Protein AF-A0A8D0GGR4-F1 (afdb_monomer_lite)

Secondary structure (DSSP, 8-state):
-------------S-HHHHEEEEEEEEEETTEEEEEEEETTT--EEEEEEE----------

InterPro domains:
  IPR000719 Protein kinase domain [PS50011] (20-61)
  IPR011009 Protein kinase-like domain superfamily [SSF56112] (14-54)
  IPR017441 Protein kinase, ATP binding site [PS00107] (26-49)
  IPR050629 STE20/SPS1-related Proline-Alanine-rich Kinase [PTHR48012] (10-58)

pLDDT: mean 83.35, std 17.3, range [47.72, 98.25]

Structure (mmCIF, N/CA/C/O backbone):
data_AF-A0A8D0GGR4-F1
#
_entry.id   AF-A0A8D0GGR4-F1
#
loop_
_atom_site.group_PDB
_atom_site.id
_atom_site.type_symbol
_atom_site.label_atom_id
_atom_site.label_alt_id
_atom_site.label_comp_id
_atom_site.label_asym_id
_atom_site.label_entity_id
_atom_site.label_seq_id
_atom_site.pdbx_PDB_ins_code
_atom_site.Cartn_x
_atom_site.Cartn_y
_atom_site.Cartn_z
_atom_site.occupancy
_atom_site.B_iso_or_equiv
_atom_site.auth_seq_id
_atom_site.auth_comp_id
_atom_site.auth_asym_id
_atom_site.auth_atom_id
_atom_site.pdbx_PDB_model_num
ATOM 1 N N . MET A 1 1 ? -28.809 12.963 -26.509 1.00 56.62 1 MET A N 1
ATOM 2 C CA . MET A 1 1 ? -28.747 12.289 -25.193 1.00 56.62 1 MET A CA 1
ATOM 3 C C . MET A 1 1 ? -27.539 11.383 -25.254 1.00 56.62 1 MET A C 1
ATOM 5 O O . MET A 1 1 ? -27.683 10.219 -25.584 1.00 56.62 1 MET A O 1
ATOM 9 N N . ASP A 1 2 ? -26.342 11.928 -25.042 1.00 55.31 2 ASP A N 1
ATOM 10 C CA . ASP A 1 2 ? -25.106 11.248 -25.439 1.00 55.31 2 ASP A CA 1
ATOM 11 C C . ASP A 1 2 ? -23.978 11.718 -24.509 1.00 55.31 2 ASP A C 1
ATOM 13 O O . ASP A 1 2 ? -23.643 12.898 -24.529 1.00 55.31 2 ASP A O 1
ATOM 17 N N . ALA A 1 3 ? -23.469 10.820 -23.653 1.00 47.72 3 ALA A N 1
ATOM 18 C CA . ALA A 1 3 ? -22.111 10.809 -23.069 1.00 47.72 3 ALA A CA 1
ATOM 19 C C . ALA A 1 3 ? -22.001 9.776 -21.922 1.00 47.72 3 ALA A C 1
ATOM 21 O O . ALA A 1 3 ? -21.501 10.066 -20.839 1.00 47.72 3 ALA A O 1
ATOM 22 N N . GLN A 1 4 ? -22.466 8.545 -22.137 1.00 65.50 4 GLN A N 1
ATOM 23 C CA . GLN A 1 4 ? -21.985 7.405 -21.353 1.00 65.50 4 GLN A CA 1
ATOM 24 C C . GLN A 1 4 ? -20.874 6.760 -22.178 1.00 65.50 4 GLN A C 1
ATOM 26 O O . GLN A 1 4 ? -21.143 6.294 -23.281 1.00 65.50 4 GLN A O 1
ATOM 31 N N . GLY A 1 5 ? -19.621 6.776 -21.713 1.00 50.69 5 GLY A N 1
ATOM 32 C CA . GLY A 1 5 ? -18.568 6.133 -22.509 1.00 50.69 5 GLY A CA 1
ATOM 33 C C . GLY A 1 5 ? -17.112 6.303 -22.106 1.00 50.69 5 GLY A C 1
ATOM 34 O O . GLY A 1 5 ? -16.254 5.819 -22.830 1.00 50.69 5 GLY A O 1
ATOM 35 N N . ARG A 1 6 ? -16.796 6.942 -20.980 1.00 52.88 6 ARG A N 1
ATOM 36 C CA . ARG A 1 6 ? -15.482 6.824 -20.334 1.00 52.88 6 ARG A CA 1
ATOM 37 C C . ARG A 1 6 ? -15.725 6.885 -18.839 1.00 52.88 6 ARG A C 1
ATOM 39 O O . ARG A 1 6 ? -15.589 7.935 -18.223 1.00 52.88 6 ARG A O 1
ATOM 46 N N . ALA A 1 7 ? -16.133 5.755 -18.264 1.00 53.91 7 ALA A N 1
ATOM 47 C CA . ALA A 1 7 ? -15.824 5.531 -16.866 1.00 53.91 7 ALA A CA 1
ATOM 48 C C . ALA A 1 7 ? -14.299 5.623 -16.800 1.00 53.91 7 ALA A C 1
ATOM 50 O O . ALA A 1 7 ? -13.599 4.704 -17.224 1.00 53.91 7 ALA A O 1
ATOM 51 N N . ALA A 1 8 ? -13.778 6.778 -16.379 1.00 57.62 8 ALA A N 1
ATOM 52 C CA . ALA A 1 8 ? -12.504 6.777 -15.698 1.00 57.62 8 ALA A CA 1
ATOM 53 C C . ALA A 1 8 ? -12.645 5.630 -14.700 1.00 57.62 8 ALA A C 1
ATOM 55 O O . ALA A 1 8 ? -13.568 5.645 -13.886 1.00 57.62 8 ALA A O 1
ATOM 56 N N . LEU A 1 9 ? -11.862 4.566 -14.895 1.00 61.91 9 LEU A N 1
ATOM 57 C CA . LEU A 1 9 ? -11.739 3.491 -13.918 1.00 61.91 9 LEU A CA 1
ATOM 58 C C . LEU A 1 9 ? -11.691 4.193 -12.558 1.00 61.91 9 LEU A C 1
ATOM 60 O O . LEU A 1 9 ? -10.990 5.201 -12.475 1.00 61.91 9 LEU A O 1
ATOM 64 N N . ASP A 1 10 ? -12.491 3.759 -11.582 1.00 77.31 10 ASP A N 1
ATOM 65 C CA . ASP A 1 10 ? -12.630 4.403 -10.266 1.00 77.31 10 ASP A CA 1
ATOM 66 C C . ASP A 1 10 ? -11.281 4.350 -9.520 1.00 77.31 10 ASP A C 1
ATOM 68 O O . ASP A 1 10 ? -11.020 3.519 -8.655 1.00 77.31 10 ASP A O 1
ATOM 72 N N . ILE A 1 11 ? -10.343 5.169 -9.984 1.00 82.31 11 ILE A N 1
ATOM 73 C CA . ILE A 1 11 ? -8.952 5.233 -9.585 1.00 82.31 11 ILE A CA 1
ATOM 74 C C . ILE A 1 11 ? -8.885 6.441 -8.676 1.00 82.31 11 ILE A C 1
ATOM 76 O O . ILE A 1 11 ? -8.918 7.592 -9.116 1.00 82.31 11 ILE A O 1
ATOM 80 N N . SER A 1 12 ? -8.789 6.165 -7.383 1.00 86.25 12 SER A N 1
ATOM 81 C CA . SER A 1 12 ? -8.502 7.196 -6.399 1.00 86.25 12 SER A CA 1
ATOM 82 C C . SER A 1 12 ? -7.094 7.752 -6.630 1.00 86.25 12 SER A C 1
ATOM 84 O O . SER A 1 12 ? -6.123 7.000 -6.674 1.00 86.25 12 SER A O 1
ATOM 86 N N . THR A 1 13 ? -6.978 9.077 -6.729 1.00 86.88 13 THR A N 1
ATOM 87 C CA . THR A 1 13 ? -5.696 9.805 -6.780 1.00 86.88 13 THR A CA 1
ATOM 88 C C . THR A 1 13 ? -5.151 10.155 -5.392 1.00 86.88 13 THR A C 1
ATOM 90 O O . THR A 1 13 ? -4.077 10.745 -5.285 1.00 86.88 13 THR A O 1
ATOM 93 N N . ARG A 1 14 ? -5.881 9.805 -4.321 1.00 89.19 14 ARG A N 1
ATOM 94 C CA . ARG A 1 14 ? -5.429 9.978 -2.931 1.00 89.19 14 ARG A CA 1
ATOM 95 C C . ARG A 1 14 ? -4.237 9.076 -2.635 1.00 89.19 14 ARG A C 1
ATOM 97 O O . ARG A 1 14 ? -4.130 7.985 -3.197 1.00 89.19 14 ARG A O 1
ATOM 104 N N . ASN A 1 15 ? -3.367 9.509 -1.725 1.00 88.00 15 ASN A N 1
ATOM 105 C CA . ASN A 1 15 ? -2.225 8.704 -1.323 1.00 88.00 15 ASN A CA 1
ATOM 106 C C . ASN A 1 15 ? -2.710 7.489 -0.506 1.00 88.00 15 ASN A C 1
ATOM 108 O O . ASN A 1 15 ? -3.207 7.672 0.605 1.00 88.00 15 ASN A O 1
ATOM 112 N N . PRO A 1 16 ? -2.532 6.242 -0.981 1.00 89.94 16 PRO A N 1
ATOM 113 C CA . PRO A 1 16 ? -3.010 5.058 -0.267 1.00 89.94 16 PRO A CA 1
ATOM 114 C C . PRO A 1 16 ? -2.346 4.867 1.107 1.00 89.94 16 PRO A C 1
ATOM 116 O O . PRO A 1 16 ? -2.879 4.141 1.939 1.00 89.94 16 PRO A O 1
ATOM 119 N N . GLN A 1 17 ? -1.213 5.522 1.385 1.00 91.31 17 GLN A N 1
ATOM 120 C CA . GLN A 1 17 ? -0.597 5.506 2.718 1.00 91.31 17 GLN A CA 1
ATOM 121 C C . GLN A 1 17 ? -1.408 6.281 3.770 1.00 91.31 17 GLN A C 1
ATOM 123 O O . GLN A 1 17 ? -1.201 6.090 4.970 1.00 91.31 17 GLN A O 1
ATOM 128 N N . GLU A 1 18 ? -2.329 7.155 3.357 1.00 94.31 18 GLU A N 1
ATOM 129 C CA . GLU A 1 18 ? -3.233 7.852 4.278 1.00 94.31 18 GLU A CA 1
ATOM 130 C C . GLU A 1 18 ? -4.335 6.922 4.793 1.00 94.31 18 GLU A C 1
ATOM 132 O O . GLU A 1 18 ? -4.679 6.992 5.970 1.00 94.31 18 GLU A O 1
ATOM 137 N N . ASP A 1 19 ? -4.826 6.009 3.950 1.00 95.31 19 ASP A N 1
ATOM 138 C CA . ASP A 1 19 ? -5.893 5.062 4.294 1.00 95.31 19 ASP A CA 1
ATOM 139 C C . ASP A 1 19 ? -5.355 3.713 4.817 1.00 95.31 19 ASP A C 1
ATOM 141 O O . ASP A 1 19 ? -6.069 2.996 5.522 1.00 95.31 19 ASP A O 1
ATOM 145 N N . PHE A 1 20 ? -4.107 3.349 4.501 1.00 97.06 20 PHE A N 1
ATOM 146 C CA . PHE A 1 20 ? -3.540 2.038 4.829 1.00 97.06 20 PHE A CA 1
ATOM 147 C C . PHE A 1 20 ? -2.167 2.116 5.503 1.00 97.06 20 PHE A C 1
ATOM 149 O O . PHE A 1 20 ? -1.296 2.886 5.102 1.00 97.06 20 PHE A O 1
ATOM 156 N N . ASP A 1 21 ? -1.944 1.237 6.481 1.00 97.31 21 ASP A N 1
ATOM 157 C CA . ASP A 1 21 ? -0.625 0.954 7.051 1.00 97.31 21 ASP A CA 1
ATOM 158 C C . ASP A 1 21 ? -0.024 -0.296 6.406 1.00 97.31 21 ASP A C 1
ATOM 160 O O . ASP A 1 21 ? -0.586 -1.390 6.509 1.00 97.31 21 ASP A O 1
ATOM 164 N N . LEU A 1 22 ? 1.134 -0.156 5.757 1.00 96.44 22 LEU A N 1
ATOM 165 C CA . LEU A 1 22 ? 1.896 -1.291 5.232 1.00 96.44 22 LEU A CA 1
ATOM 166 C C . LEU A 1 22 ? 2.573 -2.029 6.394 1.00 96.44 22 LEU A C 1
ATOM 168 O O . LEU A 1 22 ? 3.330 -1.435 7.154 1.00 96.44 22 LEU A O 1
ATOM 172 N N . LEU A 1 23 ? 2.311 -3.330 6.526 1.00 97.12 23 LEU A N 1
ATOM 173 C CA . LEU A 1 23 ? 2.766 -4.131 7.665 1.00 97.12 23 LEU A CA 1
ATOM 174 C C . LEU A 1 23 ? 3.977 -5.001 7.326 1.00 97.12 23 LEU A C 1
ATOM 176 O O . LEU A 1 23 ? 5.009 -4.929 7.980 1.00 97.12 23 LEU A O 1
ATOM 180 N N . GLN A 1 24 ? 3.836 -5.878 6.332 1.00 96.81 24 GLN A N 1
ATOM 181 C CA . GLN A 1 24 ? 4.887 -6.823 5.947 1.00 96.81 24 GLN A CA 1
ATOM 182 C C . GLN A 1 24 ? 4.910 -7.000 4.435 1.00 96.81 24 GLN A C 1
ATOM 184 O O . GLN A 1 24 ? 3.859 -7.056 3.794 1.00 96.81 24 GLN A O 1
ATOM 189 N N . ARG A 1 25 ? 6.110 -7.124 3.869 1.00 96.56 25 ARG A N 1
ATOM 190 C CA . ARG A 1 25 ? 6.293 -7.510 2.471 1.00 96.56 25 ARG A CA 1
ATOM 191 C C . ARG A 1 25 ? 5.950 -8.989 2.318 1.00 96.56 25 ARG A C 1
ATOM 193 O O . ARG A 1 25 ? 6.549 -9.830 2.979 1.00 96.56 25 ARG A O 1
ATOM 200 N N . VAL A 1 26 ? 4.991 -9.287 1.449 1.00 96.88 26 VAL A N 1
ATOM 201 C CA . VAL A 1 26 ? 4.515 -10.651 1.169 1.00 96.88 26 VAL A CA 1
ATOM 202 C C . VAL A 1 26 ? 5.278 -11.257 -0.008 1.00 96.88 26 VAL A C 1
ATOM 204 O O . VAL A 1 26 ? 5.566 -12.448 -0.009 1.00 96.88 26 VAL A O 1
ATOM 207 N N . GLY A 1 27 ? 5.646 -10.445 -1.001 1.00 96.44 27 GLY A N 1
ATOM 208 C CA . GLY A 1 27 ? 6.398 -10.912 -2.164 1.00 96.44 27 GLY A CA 1
ATOM 209 C C . GLY A 1 27 ? 6.698 -9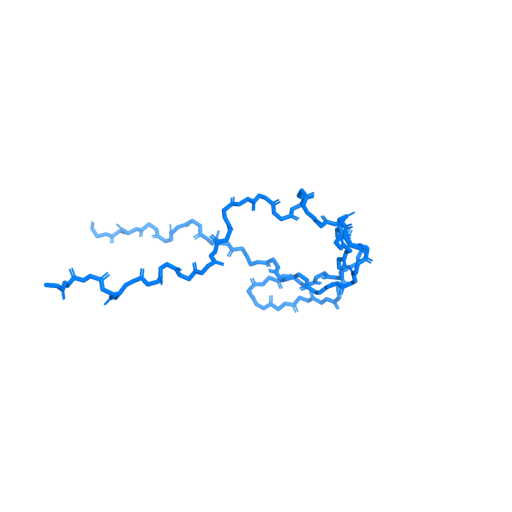.798 -3.159 1.00 96.44 27 GLY A C 1
ATOM 210 O O . GLY A 1 27 ? 6.264 -8.661 -2.987 1.00 96.44 27 GLY A O 1
ATOM 211 N N . GLY A 1 28 ? 7.444 -10.127 -4.210 1.00 95.88 28 GLY A N 1
ATOM 212 C CA . GLY A 1 28 ? 7.741 -9.219 -5.315 1.00 95.88 28 GLY A CA 1
ATOM 213 C C . GLY A 1 28 ? 7.665 -9.943 -6.655 1.00 95.88 28 GLY A C 1
ATOM 214 O O . GLY A 1 28 ? 7.874 -11.153 -6.720 1.00 95.88 28 GLY A O 1
ATOM 215 N N . GLY A 1 29 ? 7.354 -9.197 -7.709 1.00 90.81 29 GLY A N 1
ATOM 216 C CA . GLY A 1 29 ? 7.390 -9.657 -9.097 1.00 90.81 29 GLY A CA 1
ATOM 217 C C . GLY A 1 29 ? 7.951 -8.572 -10.013 1.00 90.81 29 GLY A C 1
ATOM 218 O O . GLY A 1 29 ? 8.316 -7.495 -9.546 1.00 90.81 29 GLY A O 1
ATOM 219 N N . THR A 1 30 ? 7.983 -8.830 -11.321 1.00 89.69 30 THR A N 1
ATOM 220 C CA . THR A 1 30 ? 8.595 -7.938 -12.327 1.00 89.69 30 THR A CA 1
ATOM 221 C C . THR A 1 30 ? 8.103 -6.492 -12.241 1.00 89.69 30 THR A C 1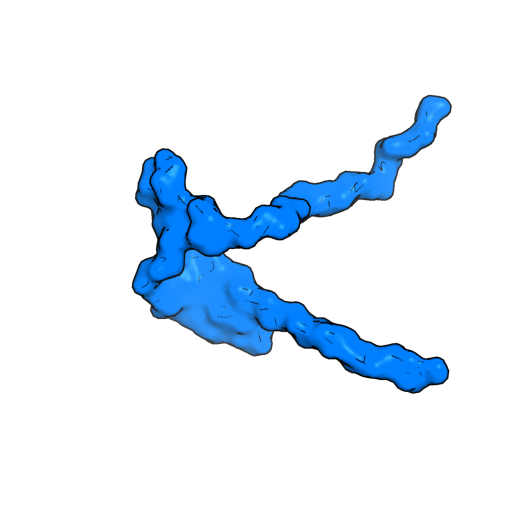
ATOM 223 O O . THR A 1 30 ? 8.879 -5.562 -12.406 1.00 89.69 30 THR A O 1
ATOM 226 N N . TYR A 1 31 ? 6.822 -6.305 -11.923 1.00 88.88 31 TYR A N 1
ATOM 227 C CA . TYR A 1 31 ? 6.168 -4.994 -11.918 1.00 88.88 31 TYR A CA 1
ATOM 228 C C . TYR A 1 31 ? 6.086 -4.334 -10.538 1.00 88.88 31 TYR A C 1
ATOM 230 O O . TYR A 1 31 ? 5.492 -3.267 -10.417 1.00 88.88 31 TYR A O 1
ATOM 238 N N . GLY A 1 32 ? 6.632 -4.953 -9.487 1.00 93.50 32 GLY A N 1
ATOM 239 C CA . GLY A 1 32 ? 6.674 -4.340 -8.160 1.00 93.50 32 GLY A CA 1
ATOM 240 C C . GLY A 1 32 ? 6.401 -5.290 -7.003 1.00 93.50 32 GLY A C 1
ATOM 241 O O . GLY A 1 32 ? 6.584 -6.505 -7.101 1.00 93.50 32 GLY A O 1
ATOM 242 N N . GLU A 1 33 ? 5.985 -4.718 -5.877 1.00 95.94 33 GLU A N 1
ATOM 243 C CA . GLU A 1 33 ? 6.021 -5.373 -4.568 1.00 95.94 33 GLU A CA 1
ATOM 244 C C . GLU A 1 33 ? 4.629 -5.472 -3.949 1.00 95.94 33 GLU A C 1
ATOM 246 O O . GLU A 1 33 ? 3.808 -4.566 -4.081 1.00 95.94 33 GLU A O 1
ATOM 251 N N . VAL A 1 34 ? 4.358 -6.589 -3.274 1.00 97.06 34 VAL A N 1
ATOM 252 C CA . VAL A 1 34 ? 3.089 -6.850 -2.592 1.00 97.06 34 VAL A CA 1
ATOM 253 C C . VAL A 1 34 ? 3.308 -6.824 -1.090 1.00 97.06 34 VAL A C 1
ATOM 255 O O . VAL A 1 34 ? 4.171 -7.528 -0.561 1.00 97.06 34 VAL A O 1
ATOM 258 N N . TYR A 1 35 ? 2.479 -6.051 -0.399 1.00 97.75 35 TYR A N 1
ATOM 259 C CA . TYR A 1 35 ? 2.497 -5.899 1.047 1.00 97.75 35 TYR A CA 1
ATOM 260 C C . TYR A 1 35 ? 1.163 -6.317 1.644 1.00 97.75 35 TYR A C 1
ATOM 262 O O . TYR A 1 35 ? 0.100 -6.025 1.100 1.00 97.75 35 TYR A O 1
ATOM 270 N N . LYS A 1 36 ? 1.217 -6.948 2.813 1.00 97.81 36 LYS A N 1
ATOM 271 C CA . LYS A 1 36 ? 0.075 -7.012 3.717 1.00 97.81 36 LYS A CA 1
ATOM 272 C C . LYS A 1 36 ? -0.084 -5.630 4.326 1.00 97.81 36 LYS A C 1
ATOM 274 O O . LYS A 1 36 ? 0.877 -5.096 4.880 1.00 97.81 36 LYS A O 1
ATOM 279 N N . ALA A 1 37 ? -1.285 -5.091 4.261 1.00 98.19 37 ALA A N 1
ATOM 280 C CA . ALA A 1 37 ? -1.626 -3.797 4.810 1.00 98.19 37 ALA A CA 1
ATOM 281 C C . ALA A 1 37 ? -2.839 -3.906 5.731 1.00 98.19 37 ALA A C 1
ATOM 283 O O . ALA A 1 37 ? -3.595 -4.880 5.668 1.00 98.19 37 ALA A O 1
ATOM 284 N N . ARG A 1 38 ? -3.016 -2.904 6.584 1.00 98.12 38 ARG A N 1
ATOM 285 C CA . ARG A 1 38 ? -4.217 -2.721 7.394 1.00 98.12 38 ARG A CA 1
ATOM 286 C C . ARG A 1 38 ? -4.901 -1.428 6.988 1.00 98.12 38 ARG A C 1
ATOM 288 O O . ARG A 1 38 ? -4.240 -0.399 6.920 1.00 98.12 38 ARG A O 1
ATOM 295 N N . ASN A 1 39 ? -6.203 -1.476 6.737 1.00 97.31 39 ASN A N 1
ATOM 296 C CA . ASN A 1 39 ? -7.005 -0.272 6.564 1.00 97.31 39 ASN A CA 1
ATOM 297 C C . ASN A 1 39 ? -7.108 0.462 7.911 1.00 97.31 39 ASN A C 1
ATOM 299 O O . ASN A 1 39 ? -7.494 -0.141 8.913 1.00 97.31 39 ASN A O 1
ATOM 303 N N . LYS A 1 40 ? -6.760 1.747 7.945 1.00 96.06 40 LYS A N 1
ATOM 304 C CA . LYS A 1 40 ? -6.754 2.570 9.165 1.00 96.06 40 LYS A CA 1
ATOM 305 C C . LYS A 1 40 ? -8.155 2.871 9.690 1.00 96.06 40 LYS A C 1
ATOM 307 O O . LYS A 1 40 ? -8.329 3.002 10.896 1.00 96.06 40 LYS A O 1
ATOM 312 N N . GLY A 1 41 ? -9.139 2.974 8.798 1.00 96.50 41 GLY A N 1
ATOM 313 C CA . GLY A 1 41 ? -10.527 3.258 9.152 1.00 96.50 41 GLY A CA 1
ATOM 3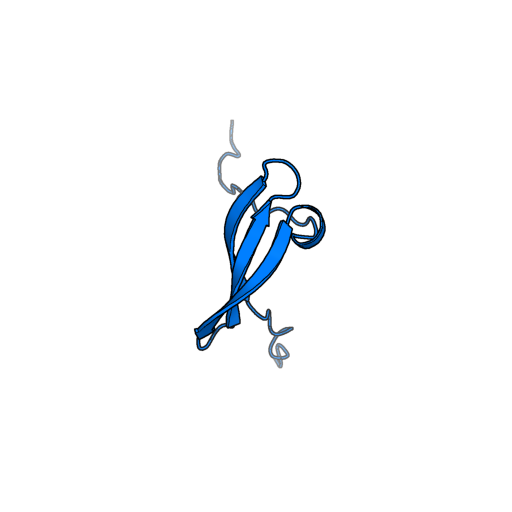14 C C . GLY A 1 41 ? -11.286 2.026 9.642 1.00 96.50 41 GLY A C 1
ATOM 315 O O . GLY A 1 41 ? -12.018 2.117 10.623 1.00 96.50 41 GLY A O 1
ATOM 316 N N . THR A 1 42 ? -11.109 0.875 8.985 1.00 97.00 42 THR A N 1
ATOM 317 C CA . THR A 1 42 ? -11.875 -0.346 9.311 1.00 97.00 42 THR A CA 1
ATOM 318 C C . THR A 1 42 ? -11.100 -1.365 10.146 1.00 97.00 42 THR A C 1
ATOM 320 O O . THR A 1 42 ? -11.702 -2.187 10.829 1.00 97.00 42 THR A O 1
ATOM 323 N N . GLY A 1 43 ? -9.765 -1.330 10.117 1.00 96.38 43 GLY A N 1
ATOM 324 C CA . GLY A 1 43 ? -8.906 -2.338 10.744 1.00 96.38 43 GLY A CA 1
ATOM 325 C C . GLY A 1 43 ? -8.719 -3.614 9.914 1.00 96.38 43 GLY A C 1
ATOM 326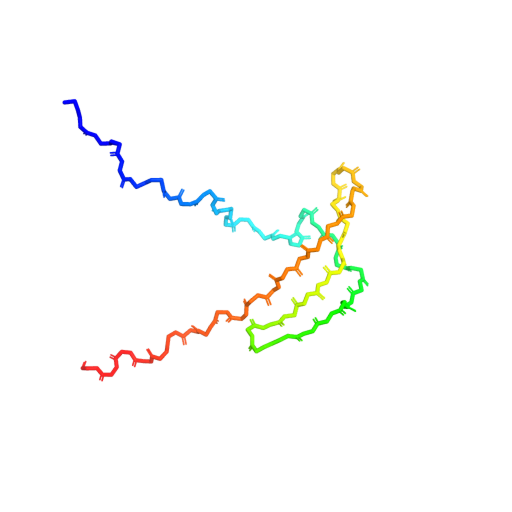 O O . GLY A 1 43 ? -7.934 -4.481 10.313 1.00 96.38 43 GLY A O 1
ATOM 327 N N . ASP A 1 44 ? -9.379 -3.722 8.759 1.00 98.25 44 ASP A N 1
ATOM 328 C CA . ASP A 1 44 ? -9.316 -4.910 7.909 1.00 98.25 44 ASP A CA 1
ATOM 329 C C . ASP A 1 44 ? -7.943 -5.092 7.269 1.00 98.25 44 ASP A C 1
ATOM 331 O O . ASP A 1 44 ? -7.216 -4.136 6.976 1.00 98.25 44 ASP A O 1
ATOM 335 N N . LEU A 1 45 ? -7.592 -6.352 7.021 1.00 97.12 45 LEU A N 1
ATOM 336 C CA . LEU A 1 45 ? -6.366 -6.709 6.325 1.00 97.12 45 LEU A CA 1
ATOM 337 C C . LEU A 1 45 ? -6.590 -6.744 4.814 1.00 97.12 45 LEU A C 1
ATOM 339 O O . LEU A 1 45 ? -7.541 -7.351 4.331 1.00 97.12 45 LEU A O 1
ATOM 343 N N . ALA A 1 46 ? -5.655 -6.158 4.073 1.00 96.75 46 ALA A N 1
ATOM 344 C CA . ALA A 1 46 ? -5.650 -6.138 2.616 1.00 96.75 46 ALA A CA 1
ATOM 345 C C . ALA A 1 46 ? -4.262 -6.491 2.060 1.00 96.75 46 ALA A C 1
ATOM 347 O O . ALA A 1 46 ? -3.253 -6.415 2.764 1.00 96.75 46 ALA A O 1
ATOM 348 N N . ALA A 1 47 ? -4.208 -6.861 0.781 1.00 96.88 47 ALA A N 1
ATOM 349 C CA . ALA A 1 47 ? -2.965 -6.947 0.022 1.00 96.88 47 ALA A CA 1
ATOM 350 C C . ALA A 1 47 ? -2.845 -5.716 -0.884 1.00 96.88 47 ALA A C 1
ATOM 352 O O . ALA A 1 47 ? -3.750 -5.436 -1.668 1.00 96.88 47 ALA A O 1
ATOM 353 N N . ILE A 1 48 ? -1.731 -4.993 -0.793 1.00 95.81 48 ILE A N 1
ATOM 354 C CA . ILE A 1 48 ? -1.444 -3.820 -1.625 1.00 95.81 48 ILE A CA 1
ATOM 355 C C . ILE A 1 48 ? -0.292 -4.156 -2.558 1.00 95.81 48 ILE A C 1
ATOM 357 O O . ILE A 1 48 ? 0.789 -4.519 -2.096 1.00 95.81 48 ILE A O 1
ATOM 361 N N . LYS A 1 49 ? -0.519 -4.016 -3.868 1.00 94.88 49 LYS A N 1
ATOM 362 C CA . LYS A 1 49 ? 0.519 -4.140 -4.893 1.00 94.88 49 LYS A CA 1
ATOM 363 C C . LYS A 1 49 ? 0.982 -2.752 -5.318 1.00 94.88 49 LYS A C 1
ATOM 365 O O . LYS A 1 49 ? 0.224 -2.006 -5.931 1.00 94.88 49 LYS A O 1
ATOM 370 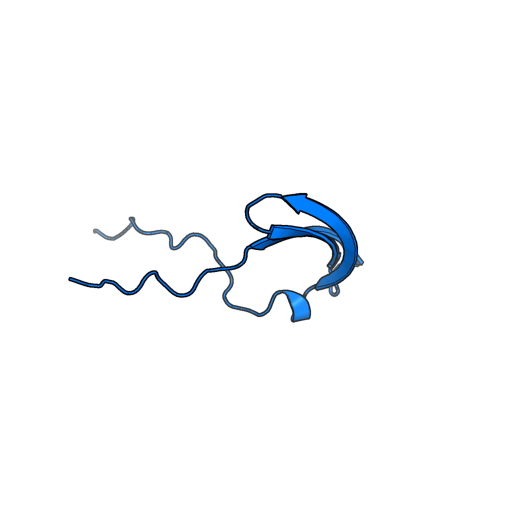N N . ILE A 1 50 ? 2.228 -2.430 -5.004 1.00 93.88 50 ILE A N 1
ATOM 371 C CA . ILE A 1 50 ? 2.869 -1.179 -5.396 1.00 93.88 50 ILE A CA 1
ATOM 372 C C . ILE A 1 50 ? 3.544 -1.416 -6.740 1.00 93.88 50 ILE A C 1
ATOM 374 O O . ILE A 1 50 ? 4.470 -2.223 -6.834 1.00 93.88 50 ILE A O 1
ATOM 378 N N . VAL A 1 51 ? 3.066 -0.724 -7.770 1.00 92.56 51 VAL A N 1
ATOM 379 C CA . VAL A 1 51 ? 3.634 -0.769 -9.118 1.00 92.56 51 VAL A CA 1
ATOM 380 C C . VAL A 1 51 ? 4.457 0.490 -9.332 1.00 92.56 51 VAL A C 1
ATOM 382 O O . VAL A 1 51 ? 3.957 1.598 -9.136 1.00 92.56 51 VAL A O 1
ATOM 385 N N . LYS A 1 52 ? 5.726 0.327 -9.716 1.00 85.31 52 LYS A N 1
ATOM 386 C CA . LYS A 1 52 ? 6.558 1.464 -10.113 1.00 85.31 52 LYS A CA 1
ATOM 387 C C . LYS A 1 52 ? 6.073 1.929 -11.479 1.00 85.31 52 LYS A C 1
ATOM 389 O O . LYS A 1 52 ? 6.197 1.200 -12.456 1.00 85.31 52 LYS A O 1
ATOM 394 N N . MET A 1 53 ? 5.490 3.120 -11.523 1.00 81.88 53 MET A N 1
ATOM 395 C CA . MET A 1 53 ? 5.258 3.811 -12.783 1.00 81.88 53 MET A CA 1
ATOM 396 C C . MET A 1 53 ? 6.621 4.329 -13.240 1.00 81.88 53 MET A C 1
ATOM 398 O O . MET A 1 53 ? 7.200 5.188 -12.573 1.00 81.88 53 MET A O 1
ATOM 402 N N . GLU A 1 54 ? 7.169 3.781 -14.319 1.00 77.62 54 GLU A N 1
ATOM 403 C CA . GLU A 1 54 ? 8.311 4.417 -14.971 1.00 77.62 54 GLU A CA 1
ATOM 404 C C . GLU A 1 54 ? 7.800 5.708 -15.620 1.00 77.62 54 GLU A C 1
ATOM 406 O O . GLU A 1 54 ? 6.832 5.692 -16.384 1.00 77.62 54 GLU A O 1
ATOM 411 N N . ALA A 1 55 ? 8.386 6.850 -15.244 1.00 61.50 55 ALA A N 1
ATOM 412 C CA . ALA A 1 55 ? 8.169 8.091 -15.977 1.00 61.50 55 ALA A CA 1
ATOM 413 C C . ALA A 1 55 ? 8.673 7.840 -17.398 1.00 61.50 55 ALA A C 1
ATOM 415 O O . ALA A 1 55 ? 9.790 7.35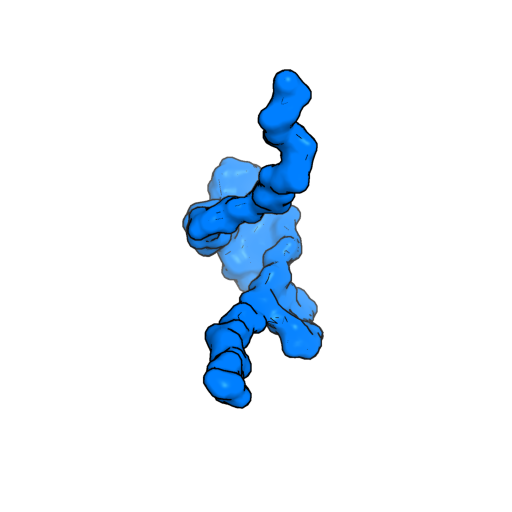2 -17.543 1.00 61.50 55 ALA A O 1
ATOM 416 N N . GLY A 1 56 ? 7.808 8.076 -18.387 1.00 54.75 56 GLY A N 1
ATOM 417 C CA . GLY A 1 56 ? 7.939 7.571 -19.748 1.00 54.75 56 GLY A CA 1
ATOM 418 C C . GLY A 1 56 ? 9.371 7.515 -20.265 1.00 54.75 56 GLY A C 1
ATOM 419 O O . GLY A 1 56 ? 10.116 8.489 -20.163 1.00 54.75 56 GLY A O 1
ATOM 420 N N . GLU A 1 57 ? 9.700 6.371 -20.871 1.00 56.72 57 GLU A N 1
ATOM 421 C CA . GLU A 1 57 ? 10.468 6.343 -22.112 1.00 56.72 57 GLU A CA 1
ATOM 422 C C . GLU A 1 57 ? 10.200 7.664 -22.835 1.00 56.72 57 GLU A C 1
ATOM 424 O O . GLU A 1 57 ? 9.055 7.967 -23.188 1.00 56.72 57 GLU A O 1
ATOM 429 N N . GLU A 1 58 ? 11.230 8.513 -22.864 1.00 56.69 58 GLU A N 1
ATOM 430 C CA . GLU A 1 58 ? 11.253 9.734 -23.645 1.00 56.69 58 GLU A CA 1
ATOM 431 C C . GLU A 1 58 ? 10.592 9.383 -24.973 1.00 56.69 58 GLU A C 1
ATOM 433 O O . GLU A 1 58 ? 11.053 8.477 -25.666 1.00 56.69 58 GLU A O 1
ATOM 438 N N . ALA A 1 59 ? 9.464 10.023 -25.283 1.00 55.84 59 ALA A N 1
ATOM 439 C CA . ALA A 1 59 ? 8.894 9.962 -26.613 1.00 55.84 59 ALA A CA 1
ATOM 440 C C . ALA A 1 59 ? 9.878 10.690 -27.540 1.00 55.84 59 ALA A C 1
ATOM 442 O O . ALA A 1 59 ? 9.663 11.841 -27.907 1.00 55.84 59 ALA A O 1
ATOM 443 N N . GLY A 1 60 ? 10.997 10.026 -27.824 1.00 53.91 60 GLY A N 1
ATOM 444 C CA . GLY A 1 60 ? 12.029 10.395 -28.768 1.00 53.91 60 GLY A CA 1
ATOM 445 C C . GLY A 1 60 ? 11.505 10.124 -30.165 1.00 53.91 60 GLY A C 1
ATOM 446 O O . GLY A 1 60 ? 11.908 9.163 -30.821 1.00 53.91 60 GLY A O 1
ATOM 447 N N . PHE A 1 61 ? 10.558 10.961 -30.580 1.00 49.53 61 PHE A N 1
ATOM 448 C CA . PHE A 1 61 ? 10.233 11.203 -31.978 1.00 49.53 61 PHE A CA 1
ATOM 449 C C . PHE A 1 61 ? 10.492 12.674 -32.283 1.00 49.53 61 PHE A C 1
ATOM 451 O O . PHE A 1 61 ? 9.972 13.532 -31.533 1.00 49.53 61 PHE A O 1
#

Radius of gyration: 16.4 Å; chains: 1; bounding box: 41×23×43 Å

Sequence (61 aa):
MDAQGRAALDISTRNPQEDFDLLQRVGGGTYGEVYKARNKGTGDLAAIKIVKMEAGEEAGF

Foldseek 3Di:
DDDDDDPPPPDDPDDVVVQKDFDAWPDADPQFTWTWIAGPVPRDIDIDGDGDDDPDDPPPD

Organism: Sphenodon punctatus (NCBI:txid8508)